Protein AF-A0A7S3MH67-F1 (afdb_monomer)

Sequence (139 aa):
CGGFSPPPPADTPEFRRWEANRRDSVSGDLHTCCRCIEPKFFLDAPDECEMNKFDDMMALLSHEAPDFRQLIAIDRHFDVFTRVWCVAELVQAHRAQIPQNVCLMSKKALDPDIGDLGIYIKLATLTVADCSASCSEDK

pLDDT: mean 84.31, std 8.62, range [53.28, 95.75]

Secondary structure (DSSP, 8-state):
---SPPPPPTTSHHHHHHHHHTB-TTT-PBPPPP--------TTSTTT-STT-HHHHHHHHHHHSTT--EEEEE-TT-GGGGBHHHHHHHHHHHHTT--EEEEES-GGGG-GGGS--HHHHHHHH--GGG-B-SSGGG-

Organism: NCBI:txid89044

Structure (mmCIF, N/CA/C/O backbone):
data_AF-A0A7S3MH67-F1
#
_entry.id   AF-A0A7S3MH67-F1
#
loop_
_atom_site.group_PDB
_atom_site.id
_atom_site.type_symbol
_atom_site.label_atom_id
_atom_site.label_alt_id
_atom_site.label_comp_id
_atom_site.label_asym_id
_atom_site.label_entity_id
_atom_site.label_seq_id
_atom_site.pdbx_PDB_ins_code
_atom_site.Cartn_x
_atom_site.Cartn_y
_atom_site.Cartn_z
_atom_site.occupancy
_atom_site.B_iso_or_equiv
_atom_site.auth_seq_id
_atom_site.auth_comp_id
_atom_site.auth_asym_id
_atom_site.auth_atom_id
_atom_site.pdbx_PDB_model_num
ATOM 1 N N . CYS A 1 1 ? -4.768 -8.051 -19.555 1.00 57.50 1 CYS A N 1
ATOM 2 C CA . CYS A 1 1 ? -4.184 -9.365 -19.198 1.00 57.50 1 CYS A CA 1
ATOM 3 C C . CYS A 1 1 ? -2.668 -9.222 -19.103 1.00 57.50 1 CYS A C 1
ATOM 5 O O . CYS A 1 1 ? -2.095 -8.467 -19.876 1.00 57.50 1 CYS A O 1
ATOM 7 N N . GLY A 1 2 ? -1.995 -9.886 -18.169 1.00 62.62 2 GLY A N 1
ATOM 8 C CA . GLY A 1 2 ? -0.556 -9.673 -18.020 1.00 62.62 2 GLY A CA 1
ATOM 9 C C . GLY A 1 2 ? -0.000 -10.482 -16.871 1.00 62.62 2 GLY A C 1
ATOM 10 O O . GLY A 1 2 ? -0.596 -10.507 -15.797 1.00 62.62 2 GLY A O 1
ATOM 11 N N . GLY A 1 3 ? 1.087 -11.196 -17.148 1.00 71.69 3 GLY A N 1
ATOM 12 C CA . GLY A 1 3 ? 1.804 -11.981 -16.157 1.00 71.69 3 GLY A CA 1
ATOM 13 C C . GLY A 1 3 ? 2.529 -11.105 -15.140 1.00 71.69 3 GLY A C 1
ATOM 14 O O . GLY A 1 3 ? 2.251 -9.918 -14.979 1.00 71.69 3 GLY A O 1
ATOM 15 N N . PHE A 1 4 ? 3.487 -11.702 -14.447 1.00 79.88 4 PHE A N 1
ATOM 16 C CA . PHE A 1 4 ? 4.349 -10.966 -13.531 1.00 79.88 4 PHE A CA 1
ATOM 17 C C . PHE A 1 4 ? 5.183 -9.925 -14.286 1.00 79.88 4 PHE A C 1
ATOM 19 O O . PHE A 1 4 ? 5.552 -10.142 -15.442 1.00 79.88 4 PHE A O 1
ATOM 26 N N . SER A 1 5 ? 5.518 -8.819 -13.615 1.00 78.44 5 SER A N 1
ATOM 27 C CA . SER A 1 5 ? 6.498 -7.851 -14.120 1.00 78.44 5 SER A CA 1
ATOM 28 C C . SER A 1 5 ? 7.798 -8.558 -14.535 1.00 78.44 5 SER A C 1
ATOM 30 O O . SER A 1 5 ? 8.089 -9.629 -13.992 1.00 78.44 5 SER A O 1
ATOM 32 N N . PRO A 1 6 ? 8.602 -7.984 -15.446 1.00 84.81 6 PRO A N 1
ATOM 33 C CA . PRO A 1 6 ? 9.878 -8.575 -15.842 1.00 84.81 6 PRO A CA 1
ATOM 34 C C . PRO A 1 6 ? 10.772 -8.917 -14.635 1.00 84.81 6 PRO A C 1
ATOM 36 O O . PRO A 1 6 ? 10.739 -8.187 -13.639 1.00 84.81 6 PRO A O 1
ATOM 39 N N . PRO A 1 7 ? 11.558 -10.012 -14.698 1.00 88.81 7 PRO A N 1
ATOM 40 C CA . PRO A 1 7 ? 12.498 -10.356 -13.637 1.00 88.81 7 PRO A CA 1
ATOM 41 C C . PRO A 1 7 ? 13.519 -9.237 -13.420 1.00 88.81 7 PRO A C 1
ATOM 43 O O . PRO A 1 7 ? 14.125 -8.778 -14.392 1.00 88.81 7 PRO A O 1
ATOM 46 N N . PRO A 1 8 ? 13.781 -8.850 -12.161 1.00 89.88 8 PRO A N 1
ATOM 47 C CA . PRO A 1 8 ? 15.002 -8.139 -11.805 1.00 89.88 8 PRO A CA 1
ATOM 48 C C . PRO A 1 8 ? 16.252 -8.975 -12.149 1.00 89.88 8 PRO A C 1
ATOM 50 O O . PRO A 1 8 ? 16.135 -10.184 -12.377 1.00 89.88 8 PRO A O 1
ATOM 53 N N . PRO A 1 9 ? 17.460 -8.380 -12.157 1.00 92.44 9 PRO A N 1
ATOM 54 C CA . PRO A 1 9 ? 18.699 -9.124 -12.375 1.00 92.44 9 PRO A CA 1
ATOM 55 C C . PRO A 1 9 ? 18.837 -10.298 -11.399 1.00 92.44 9 PRO A C 1
ATOM 57 O O . PRO A 1 9 ? 18.527 -10.158 -10.213 1.00 92.44 9 PRO A O 1
ATOM 60 N N . ALA A 1 10 ? 19.301 -11.444 -11.900 1.00 90.62 10 ALA A N 1
ATOM 61 C CA . ALA A 1 10 ? 19.504 -12.639 -11.086 1.00 90.62 10 ALA A CA 1
ATOM 62 C C . ALA A 1 10 ? 20.441 -12.357 -9.896 1.00 90.62 10 ALA A C 1
ATOM 64 O O . ALA A 1 10 ? 21.277 -11.457 -9.948 1.00 90.62 10 ALA A O 1
ATOM 65 N N . ASP A 1 11 ? 20.259 -13.116 -8.814 1.00 88.50 11 ASP A N 1
ATOM 66 C CA . ASP A 1 11 ? 21.032 -13.031 -7.563 1.00 88.50 11 ASP A CA 1
ATOM 67 C C . ASP A 1 11 ? 20.904 -11.717 -6.768 1.00 88.50 11 ASP A C 1
ATOM 69 O O . ASP A 1 11 ? 21.582 -11.517 -5.759 1.00 88.50 11 ASP A O 1
ATOM 73 N N . THR A 1 12 ? 19.972 -10.841 -7.146 1.00 89.94 12 THR A N 1
ATOM 74 C CA . THR A 1 12 ? 19.667 -9.625 -6.382 1.00 89.94 12 THR A CA 1
ATOM 75 C C . THR A 1 12 ? 18.643 -9.878 -5.258 1.00 89.94 12 THR A C 1
ATOM 77 O O . THR A 1 12 ? 17.812 -10.795 -5.342 1.00 89.94 12 THR A O 1
ATOM 80 N N . PRO A 1 13 ? 18.652 -9.086 -4.165 1.00 84.62 13 PRO A N 1
ATOM 81 C CA . PRO A 1 13 ? 17.562 -9.071 -3.181 1.00 84.62 13 PRO A CA 1
ATOM 82 C C . PRO A 1 13 ? 16.183 -8.845 -3.820 1.00 84.62 13 PRO A C 1
ATOM 84 O O . PRO A 1 13 ? 15.201 -9.476 -3.424 1.00 84.62 13 PRO A O 1
ATOM 87 N N . GLU A 1 14 ? 16.122 -8.004 -4.849 1.00 83.31 14 GLU A N 1
ATOM 88 C CA . GLU A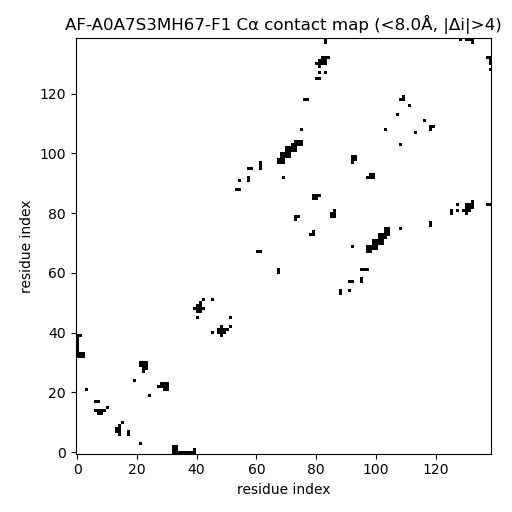 1 14 ? 14.919 -7.682 -5.611 1.00 83.31 14 GLU A CA 1
ATOM 89 C C . GLU A 1 14 ? 14.401 -8.906 -6.368 1.00 83.31 14 GLU A C 1
ATOM 91 O O . GLU A 1 14 ? 13.199 -9.169 -6.351 1.00 83.31 14 GLU A O 1
ATOM 96 N N . PHE A 1 15 ? 15.294 -9.704 -6.965 1.00 88.44 15 PHE A N 1
ATOM 97 C CA . PHE A 1 15 ? 14.926 -10.964 -7.609 1.00 88.44 15 PHE A CA 1
ATOM 98 C C . PHE A 1 15 ? 14.332 -11.960 -6.611 1.00 88.44 15 PHE A C 1
ATOM 100 O O . PHE A 1 15 ? 13.286 -12.549 -6.880 1.00 88.44 15 PHE A O 1
ATOM 107 N N . ARG A 1 16 ? 14.936 -12.104 -5.423 1.00 89.06 16 ARG A N 1
ATOM 108 C CA . ARG A 1 16 ? 14.390 -12.971 -4.362 1.00 89.06 16 ARG A CA 1
ATOM 109 C C . ARG A 1 16 ? 12.990 -12.531 -3.935 1.00 89.06 16 ARG A C 1
ATOM 111 O O . ARG A 1 16 ? 12.106 -13.372 -3.789 1.00 89.06 16 ARG A O 1
ATOM 118 N N . ARG A 1 17 ? 12.769 -11.221 -3.777 1.00 84.44 17 ARG A N 1
ATOM 119 C CA . ARG A 1 17 ? 11.444 -10.657 -3.469 1.00 84.44 17 ARG A CA 1
ATOM 120 C C . ARG A 1 17 ? 10.449 -10.912 -4.604 1.00 84.44 17 ARG A C 1
ATOM 122 O O . ARG A 1 17 ? 9.318 -11.304 -4.342 1.00 84.44 17 ARG A O 1
ATOM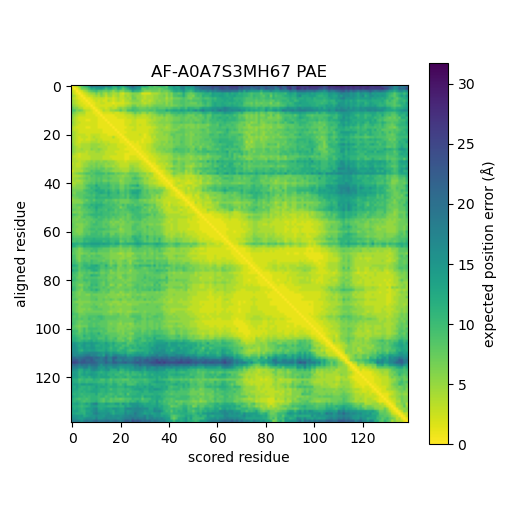 129 N N . TRP A 1 18 ? 10.859 -10.723 -5.854 1.00 87.06 18 TRP A N 1
ATOM 130 C CA . TRP A 1 18 ? 10.019 -10.953 -7.029 1.00 87.06 18 TRP A CA 1
ATOM 131 C C . TRP A 1 18 ? 9.623 -12.429 -7.209 1.00 87.06 18 TRP A C 1
ATOM 133 O O . TRP A 1 18 ? 8.466 -12.722 -7.515 1.00 87.06 18 TRP A O 1
ATOM 143 N N . GLU A 1 19 ? 10.549 -13.361 -6.970 1.00 90.06 19 GLU A N 1
ATOM 144 C CA . GLU A 1 19 ? 10.285 -14.806 -7.019 1.00 90.06 19 GLU A CA 1
ATOM 145 C C . GLU A 1 19 ? 9.425 -15.278 -5.838 1.00 90.06 19 GLU A C 1
ATOM 147 O O . GLU A 1 19 ? 8.624 -16.197 -5.989 1.00 90.06 19 GLU A O 1
ATOM 152 N N . ALA A 1 20 ? 9.527 -14.631 -4.675 1.00 88.56 20 ALA A N 1
ATOM 153 C CA . ALA A 1 20 ? 8.616 -14.889 -3.564 1.00 88.56 20 ALA A CA 1
ATOM 154 C C . ALA A 1 20 ? 7.200 -14.352 -3.849 1.00 88.56 20 ALA A C 1
ATOM 156 O O . ALA A 1 20 ? 6.223 -15.064 -3.659 1.00 88.56 20 ALA A O 1
ATOM 157 N N . ASN A 1 21 ? 7.077 -13.123 -4.363 1.00 86.69 21 ASN A N 1
ATOM 158 C CA . ASN A 1 21 ? 5.791 -12.430 -4.546 1.00 86.69 21 ASN A CA 1
ATOM 159 C C . ASN A 1 21 ? 4.893 -13.004 -5.652 1.00 86.69 21 ASN A C 1
ATOM 161 O O . ASN A 1 21 ? 3.715 -12.669 -5.730 1.00 86.69 21 ASN A O 1
ATOM 165 N N . ARG A 1 22 ? 5.439 -13.822 -6.550 1.00 90.31 22 ARG A N 1
ATOM 166 C CA . ARG A 1 22 ? 4.655 -14.519 -7.583 1.00 90.31 22 ARG A CA 1
ATOM 167 C C . ARG A 1 22 ? 4.017 -15.814 -7.079 1.00 90.31 22 ARG A C 1
ATOM 169 O O . ARG A 1 22 ? 3.279 -16.440 -7.840 1.00 90.31 22 ARG A O 1
ATOM 176 N N . ARG A 1 23 ? 4.368 -16.255 -5.869 1.00 91.81 23 ARG A N 1
ATOM 177 C CA . ARG A 1 23 ? 3.906 -17.509 -5.278 1.00 91.81 23 ARG A CA 1
ATOM 178 C C . ARG A 1 23 ? 2.996 -17.213 -4.107 1.00 91.81 23 ARG A C 1
ATOM 180 O O . ARG A 1 23 ? 3.262 -16.320 -3.307 1.00 91.81 23 ARG A O 1
ATOM 187 N N . ASP A 1 24 ? 1.958 -18.020 -3.988 1.00 89.44 24 ASP A N 1
ATOM 188 C CA . ASP A 1 24 ? 1.143 -18.048 -2.793 1.00 89.44 24 ASP A CA 1
ATOM 189 C C . ASP A 1 24 ? 2.005 -18.461 -1.593 1.00 89.44 24 ASP A C 1
ATOM 191 O O . ASP A 1 24 ? 2.744 -19.445 -1.634 1.00 89.44 24 ASP A O 1
ATOM 195 N N . SER A 1 25 ? 1.941 -17.675 -0.522 1.00 86.06 25 SER A N 1
ATOM 196 C CA . SER A 1 25 ? 2.839 -17.821 0.626 1.00 86.06 25 SER A CA 1
ATOM 197 C C . SER A 1 25 ? 2.519 -19.028 1.510 1.00 86.06 25 SER A C 1
ATOM 199 O O . SER A 1 25 ? 3.332 -19.376 2.367 1.00 86.06 25 SER A O 1
ATOM 201 N N . VAL A 1 26 ? 1.360 -19.665 1.312 1.00 89.75 26 VAL A N 1
ATOM 202 C CA . VAL A 1 26 ? 0.907 -20.826 2.087 1.00 89.75 26 VAL A CA 1
ATOM 203 C C . VAL A 1 26 ? 1.174 -22.125 1.326 1.00 89.75 26 VAL A C 1
ATOM 205 O O . VAL A 1 26 ? 1.720 -23.067 1.893 1.00 89.75 26 VAL A O 1
ATOM 208 N N . SER A 1 27 ? 0.812 -22.174 0.046 1.00 91.75 27 SER A N 1
ATOM 209 C CA . SER A 1 27 ? 0.942 -23.354 -0.821 1.00 91.75 27 SER A CA 1
ATOM 210 C C . SER A 1 27 ? 2.271 -23.416 -1.581 1.00 91.75 27 SER A C 1
ATOM 212 O O . SER A 1 27 ? 2.726 -24.502 -1.928 1.00 91.75 27 SER A O 1
ATOM 214 N N . GLY A 1 28 ? 2.914 -22.272 -1.839 1.00 91.62 28 GLY A N 1
ATOM 215 C CA . GLY A 1 28 ? 4.085 -22.169 -2.717 1.00 91.62 28 GLY A CA 1
ATOM 216 C C . GLY A 1 28 ? 3.749 -22.210 -4.214 1.00 91.62 28 GLY A C 1
ATOM 217 O O . GLY A 1 28 ? 4.653 -22.102 -5.059 1.00 91.62 28 GLY A O 1
ATOM 218 N N . ASP A 1 29 ? 2.465 -22.334 -4.551 1.00 93.31 29 ASP A N 1
ATOM 219 C CA . ASP A 1 29 ? 1.991 -22.402 -5.925 1.00 93.31 29 ASP A CA 1
ATOM 220 C C . ASP A 1 29 ? 2.110 -21.044 -6.612 1.00 93.31 29 ASP A C 1
ATOM 222 O O . ASP A 1 29 ? 1.935 -19.984 -6.012 1.00 93.31 29 ASP A O 1
ATOM 226 N N . LEU A 1 30 ? 2.416 -21.067 -7.907 1.00 92.62 30 LEU A N 1
ATOM 227 C CA . LEU A 1 30 ? 2.493 -19.850 -8.704 1.00 92.62 30 LEU A CA 1
ATOM 228 C C . LEU A 1 30 ? 1.094 -19.235 -8.851 1.00 92.62 30 LEU A C 1
ATOM 230 O O . LEU A 1 30 ? 0.154 -19.928 -9.244 1.00 92.62 30 LEU A O 1
ATOM 234 N N . HIS A 1 31 ? 0.960 -17.929 -8.605 1.00 90.00 31 HIS A N 1
ATOM 235 C CA . HIS A 1 31 ? -0.314 -17.239 -8.777 1.00 90.00 31 HIS A CA 1
ATOM 236 C C . HIS A 1 31 ? -0.834 -17.385 -10.211 1.00 90.00 31 HIS A C 1
ATOM 238 O O . HIS A 1 31 ? -0.124 -17.149 -11.196 1.00 90.00 31 HIS A O 1
ATOM 244 N N . THR A 1 32 ? -2.109 -17.748 -10.335 1.00 88.81 32 THR A N 1
ATOM 245 C CA . THR A 1 32 ? -2.769 -17.872 -11.631 1.00 88.81 32 THR A CA 1
ATOM 246 C C . THR A 1 32 ? -2.919 -16.500 -12.272 1.00 88.81 32 THR A C 1
ATOM 248 O O . THR A 1 32 ? -3.594 -15.622 -11.738 1.00 88.81 32 THR A O 1
ATOM 251 N N . CYS A 1 33 ? -2.321 -16.317 -13.446 1.00 84.94 33 CYS A N 1
ATOM 252 C CA . CYS A 1 33 ? -2.487 -15.088 -14.211 1.00 84.94 33 CYS A CA 1
ATOM 253 C C . CYS A 1 33 ? -3.895 -15.014 -14.818 1.00 84.94 33 CYS A C 1
ATOM 255 O O . CYS A 1 33 ? -4.424 -16.013 -15.316 1.00 84.94 33 CYS A O 1
ATOM 257 N N . CYS A 1 34 ? -4.484 -13.816 -14.807 1.00 83.69 34 CYS A N 1
ATOM 258 C CA . CYS A 1 34 ? -5.803 -13.582 -15.382 1.00 83.69 34 CYS A CA 1
ATOM 259 C C . CYS A 1 34 ? -5.808 -13.840 -16.900 1.00 83.69 34 CYS A C 1
ATOM 261 O O . CYS A 1 34 ? -4.947 -13.340 -17.631 1.00 83.69 34 CYS A O 1
ATOM 263 N N . ARG A 1 35 ? -6.807 -14.599 -17.365 1.00 85.62 35 ARG A N 1
ATOM 264 C CA . ARG A 1 35 ? -6.991 -15.007 -18.769 1.00 85.62 35 ARG A CA 1
ATOM 265 C C . ARG A 1 35 ? -8.147 -14.287 -19.464 1.00 85.62 35 ARG A C 1
ATOM 267 O O . ARG A 1 35 ? -8.581 -14.748 -20.509 1.00 85.62 35 ARG A O 1
ATOM 274 N N . CYS A 1 36 ? -8.660 -13.189 -18.905 1.00 86.56 36 CYS A N 1
ATOM 275 C CA . CYS A 1 36 ? -9.797 -12.467 -19.489 1.00 86.56 36 CYS A CA 1
ATOM 276 C C . CYS A 1 36 ? -9.495 -11.835 -20.858 1.00 86.56 36 CYS A C 1
ATOM 278 O O . CYS A 1 36 ? -10.425 -11.417 -21.529 1.00 86.56 36 CYS A O 1
ATOM 280 N N . ILE A 1 37 ? -8.217 -11.755 -21.265 1.00 83.62 37 ILE A N 1
ATOM 281 C CA . ILE A 1 37 ? -7.725 -11.127 -22.513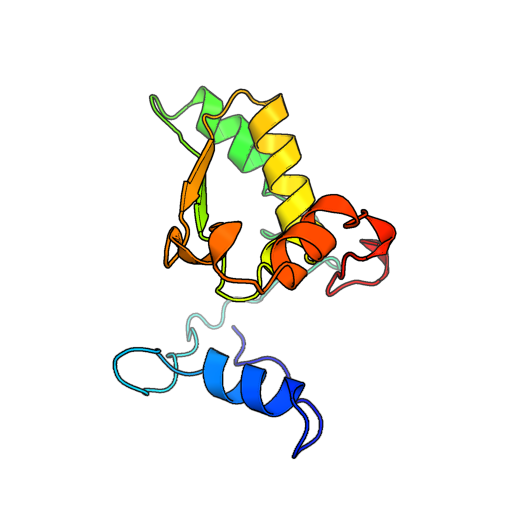 1.00 83.62 37 ILE A CA 1
ATOM 282 C C . ILE A 1 37 ? -8.011 -9.613 -22.594 1.00 83.62 37 ILE A C 1
ATOM 284 O O . ILE A 1 37 ? -7.413 -8.930 -23.417 1.00 83.62 37 ILE A O 1
ATOM 288 N N . GLU A 1 38 ? -8.800 -9.066 -21.669 1.00 84.88 38 GLU A N 1
ATOM 289 C CA . GLU A 1 38 ? -9.116 -7.643 -21.598 1.00 84.88 38 GLU A CA 1
ATOM 290 C C . GLU A 1 38 ? -7.838 -6.787 -21.566 1.00 84.88 38 GLU A C 1
ATOM 292 O O . GLU A 1 38 ? -6.921 -7.101 -20.781 1.00 84.88 38 GLU A O 1
ATOM 297 N N . PRO A 1 39 ? -7.724 -5.744 -22.412 1.00 82.88 39 PRO A N 1
ATOM 298 C CA . PRO A 1 39 ? -6.603 -4.816 -22.379 1.00 82.88 39 PRO A CA 1
ATOM 299 C C . PRO A 1 39 ? -6.440 -4.206 -20.986 1.00 82.88 39 PRO A C 1
ATOM 301 O O . PRO A 1 39 ? -7.402 -3.940 -20.274 1.00 82.88 39 PRO A O 1
ATOM 304 N N . LYS A 1 40 ? -5.183 -4.011 -20.578 1.00 80.56 40 LYS A N 1
ATOM 305 C CA . LYS A 1 40 ? -4.871 -3.270 -19.357 1.00 80.56 40 LYS A CA 1
ATOM 306 C C . LYS A 1 40 ? -4.529 -1.844 -19.764 1.00 80.56 40 LYS A C 1
ATOM 308 O O . LYS A 1 40 ? -3.479 -1.640 -20.366 1.00 80.56 40 LYS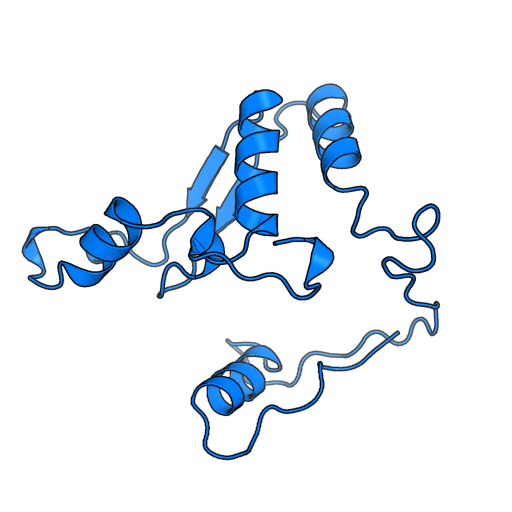 A O 1
ATOM 313 N N . PHE A 1 41 ? -5.414 -0.908 -19.450 1.00 83.94 41 PHE A N 1
ATOM 314 C CA . PHE A 1 41 ? -5.180 0.518 -19.650 1.00 83.94 41 PHE A CA 1
ATOM 315 C C . PHE A 1 41 ? -4.304 1.056 -18.518 1.00 83.94 41 PHE A C 1
ATOM 317 O O . PHE A 1 41 ? -4.521 0.727 -17.348 1.00 83.94 41 PHE A O 1
ATOM 324 N N . PHE A 1 42 ? -3.278 1.823 -18.879 1.00 80.25 42 PHE A N 1
ATOM 325 C CA . PHE A 1 42 ? -2.372 2.479 -17.943 1.00 80.25 42 PHE A CA 1
ATOM 326 C C . PHE A 1 42 ? -2.524 4.002 -18.083 1.00 80.25 42 PHE A C 1
ATOM 328 O O . PHE A 1 42 ? -3.543 4.493 -18.559 1.00 80.25 42 PHE A O 1
ATOM 335 N N . LEU A 1 43 ? -1.527 4.767 -17.634 1.00 73.38 43 LEU A N 1
ATOM 336 C CA . LEU A 1 43 ? -1.538 6.235 -17.660 1.00 73.38 43 LEU A CA 1
ATOM 337 C C . LEU A 1 43 ? -1.669 6.840 -19.073 1.00 73.38 43 LEU A C 1
ATOM 339 O O . LEU A 1 43 ? -2.015 8.008 -19.200 1.00 73.38 43 LEU A O 1
ATOM 343 N N . ASP A 1 44 ? -1.418 6.060 -20.124 1.00 81.44 44 ASP A N 1
ATOM 344 C CA . ASP A 1 44 ? -1.570 6.454 -21.527 1.00 81.44 44 ASP A CA 1
ATOM 345 C C . ASP A 1 44 ? -3.033 6.582 -21.984 1.00 81.44 44 ASP A C 1
ATOM 347 O O . ASP A 1 44 ? -3.305 7.222 -23.000 1.00 81.44 44 ASP A O 1
ATOM 351 N N . ALA A 1 45 ? -3.967 6.017 -21.218 1.00 84.81 45 ALA A N 1
ATOM 352 C CA . ALA A 1 45 ? -5.407 6.081 -21.439 1.00 84.81 45 ALA A CA 1
ATOM 353 C C . ALA A 1 45 ? -6.105 6.418 -20.104 1.00 84.81 45 ALA A C 1
ATOM 355 O O . ALA A 1 45 ? -6.647 5.530 -19.442 1.00 84.81 45 ALA A O 1
ATOM 356 N N . PRO A 1 46 ? -6.010 7.676 -19.626 1.00 81.50 46 PRO A N 1
ATOM 357 C CA . PRO A 1 46 ? -6.387 8.045 -18.260 1.00 81.50 46 PRO A CA 1
ATOM 358 C C . PRO A 1 46 ? -7.882 7.865 -17.969 1.00 81.50 46 PRO A C 1
ATOM 360 O O . PRO A 1 46 ? -8.241 7.521 -16.841 1.00 81.50 46 PRO A O 1
ATOM 363 N N . ASP A 1 47 ? -8.743 8.049 -18.969 1.00 85.44 47 ASP A N 1
ATOM 364 C CA . ASP A 1 47 ? -10.192 7.901 -18.818 1.00 85.44 47 ASP A CA 1
ATOM 365 C C . ASP A 1 47 ? -10.585 6.423 -18.664 1.00 85.44 47 ASP A C 1
ATOM 367 O O . ASP A 1 47 ? -11.495 6.089 -17.903 1.00 85.44 47 ASP A O 1
ATOM 371 N N . GLU A 1 48 ? -9.845 5.512 -19.293 1.00 86.12 48 GLU A N 1
ATOM 372 C CA . GLU A 1 48 ? -10.042 4.062 -19.236 1.00 86.12 48 GLU A CA 1
ATOM 373 C C . GLU A 1 48 ? -9.233 3.384 -18.118 1.00 86.12 48 GLU A C 1
ATOM 375 O O . GLU A 1 48 ? -9.565 2.282 -17.684 1.00 86.12 48 GLU A O 1
ATOM 380 N N . CYS A 1 49 ? -8.189 4.037 -17.607 1.00 83.00 49 CYS A N 1
ATOM 381 C CA . CYS A 1 49 ? -7.326 3.507 -16.557 1.00 83.00 49 CYS A CA 1
ATOM 382 C C . CYS A 1 49 ? -8.089 3.371 -15.239 1.00 83.00 49 CYS A C 1
ATOM 384 O O . CYS A 1 49 ? -8.524 4.354 -14.659 1.00 83.00 49 CYS A O 1
ATOM 386 N N . GLU A 1 50 ? -8.251 2.166 -14.707 1.00 80.31 50 GLU A N 1
ATOM 387 C CA . GLU A 1 50 ? -8.902 1.991 -13.398 1.00 80.31 50 GLU A CA 1
ATOM 388 C C . GLU A 1 50 ? -7.991 2.411 -12.234 1.00 80.31 50 GLU A C 1
ATOM 390 O O . GLU A 1 50 ? -8.469 2.768 -11.160 1.00 80.31 50 GLU A O 1
ATOM 395 N N . MET A 1 51 ? -6.669 2.395 -12.439 1.00 78.56 51 MET A N 1
ATOM 396 C CA . MET A 1 51 ? -5.694 2.613 -11.367 1.00 78.56 51 MET A CA 1
ATOM 397 C C . MET A 1 51 ? -5.650 4.060 -10.854 1.00 78.56 51 MET A C 1
ATOM 399 O O . MET A 1 51 ? -5.250 4.262 -9.713 1.00 78.56 51 MET A O 1
ATOM 403 N N . ASN A 1 52 ? -6.062 5.052 -11.651 1.00 78.25 52 ASN A N 1
ATOM 404 C CA . ASN A 1 52 ? -6.107 6.459 -11.226 1.00 78.25 52 ASN A CA 1
ATOM 405 C C . ASN A 1 52 ? -7.439 6.856 -10.558 1.00 78.25 52 ASN A C 1
ATOM 407 O O . ASN A 1 52 ? -7.548 7.965 -10.048 1.00 78.25 52 ASN A O 1
ATOM 411 N N . LYS A 1 53 ? -8.440 5.964 -10.526 1.00 85.38 53 LYS A N 1
ATOM 412 C CA . LYS A 1 53 ? -9.792 6.248 -10.001 1.00 85.38 53 LYS A CA 1
ATOM 413 C C . LYS A 1 53 ? -9.945 5.946 -8.512 1.00 85.38 53 LYS A C 1
ATOM 415 O O . LYS A 1 53 ? -11.058 5.911 -7.990 1.00 85.38 53 LYS A O 1
ATOM 420 N N . PHE A 1 54 ? -8.842 5.667 -7.822 1.00 84.62 54 PHE A N 1
ATOM 421 C CA . PHE A 1 54 ? -8.893 5.209 -6.439 1.00 84.62 54 PHE A CA 1
ATOM 422 C C . PHE A 1 54 ? -9.470 6.281 -5.506 1.00 84.62 54 PHE A C 1
ATOM 424 O O . PHE A 1 54 ? -10.337 5.971 -4.692 1.00 84.62 54 PHE A O 1
ATOM 431 N N . ASP A 1 55 ? -9.074 7.543 -5.680 1.00 84.44 55 ASP A N 1
ATOM 432 C CA . ASP A 1 55 ? -9.562 8.659 -4.861 1.00 84.44 55 ASP A CA 1
ATOM 433 C C . ASP A 1 55 ? -11.076 8.865 -4.999 1.00 84.44 55 ASP A C 1
ATOM 435 O O . ASP A 1 55 ? -11.771 9.029 -3.989 1.00 84.44 55 ASP A O 1
ATOM 439 N N . ASP A 1 56 ? -11.584 8.792 -6.232 1.00 88.50 56 ASP A N 1
ATOM 440 C CA . ASP A 1 56 ? -13.011 8.898 -6.540 1.00 88.50 56 ASP A CA 1
ATOM 441 C C . ASP A 1 56 ? -13.790 7.725 -5.941 1.00 88.50 56 ASP A C 1
ATOM 443 O O . ASP A 1 56 ? -14.831 7.918 -5.312 1.00 88.50 56 ASP A O 1
ATOM 447 N N . MET A 1 57 ? -13.261 6.504 -6.062 1.00 90.31 57 MET A N 1
ATOM 448 C CA . MET A 1 57 ? -13.881 5.312 -5.483 1.00 90.31 57 MET A CA 1
ATOM 449 C C . MET A 1 57 ? -13.919 5.363 -3.958 1.00 90.31 57 MET A C 1
ATOM 451 O O . MET A 1 57 ? -14.921 4.978 -3.360 1.00 90.31 57 MET A O 1
ATOM 455 N N . MET A 1 58 ? -12.865 5.855 -3.305 1.00 90.62 58 MET A N 1
ATOM 456 C CA . MET A 1 58 ? -12.866 6.027 -1.853 1.00 90.62 58 MET A CA 1
ATOM 457 C C . MET A 1 58 ? -13.907 7.055 -1.404 1.00 90.62 58 MET A C 1
ATOM 459 O O . MET A 1 58 ? -14.605 6.817 -0.417 1.00 90.62 58 MET A O 1
ATOM 463 N N . ALA A 1 59 ? -14.028 8.174 -2.123 1.00 88.38 59 ALA A N 1
ATOM 464 C CA . ALA A 1 59 ? -15.026 9.201 -1.836 1.00 88.38 59 ALA A CA 1
ATOM 465 C C . ALA A 1 59 ? -16.460 8.698 -2.067 1.00 88.38 59 ALA A C 1
ATOM 467 O O . ALA A 1 59 ? -17.353 8.987 -1.273 1.00 88.38 59 ALA A O 1
ATOM 468 N N . LEU A 1 60 ? -16.681 7.913 -3.123 1.00 91.81 60 LEU A N 1
ATOM 469 C CA . LEU A 1 60 ? -17.972 7.289 -3.394 1.00 91.81 60 LEU A CA 1
ATOM 470 C C . LEU A 1 60 ? -18.337 6.281 -2.297 1.00 91.81 60 LEU A C 1
ATOM 472 O O . LEU A 1 60 ? -19.419 6.354 -1.722 1.00 91.81 60 LEU A O 1
ATOM 476 N N . LEU A 1 61 ? -17.421 5.370 -1.959 1.00 92.94 61 LEU A N 1
ATOM 477 C CA . LEU A 1 61 ? -17.669 4.317 -0.973 1.00 92.94 61 LEU A CA 1
ATOM 478 C C . LEU A 1 61 ? -17.875 4.869 0.439 1.00 92.94 61 LEU A C 1
ATOM 480 O O . LEU A 1 61 ? -18.698 4.328 1.173 1.00 92.94 61 LEU A O 1
ATOM 484 N N . SER A 1 62 ? -17.188 5.950 0.822 1.00 91.25 62 SER A N 1
ATOM 485 C CA . SER A 1 62 ? -17.435 6.597 2.119 1.00 91.25 62 SER A CA 1
ATOM 486 C C . SER A 1 62 ? -18.839 7.191 2.227 1.00 91.25 62 SER A C 1
ATOM 488 O O . SER A 1 62 ? -19.367 7.307 3.333 1.00 91.25 62 SER A O 1
ATOM 490 N N . HIS A 1 63 ? -19.446 7.551 1.093 1.00 89.75 63 HIS A N 1
ATOM 491 C CA . HIS A 1 63 ? -20.801 8.076 1.032 1.00 89.75 63 HIS A CA 1
ATOM 492 C C . HIS A 1 63 ? -21.859 6.970 0.926 1.00 89.75 63 HIS A C 1
ATOM 494 O O . HIS A 1 63 ? -22.872 7.015 1.622 1.00 89.75 63 HIS A O 1
ATOM 500 N N . GLU A 1 64 ? -21.638 5.984 0.055 1.00 95.00 64 GLU A N 1
ATOM 501 C CA . GLU A 1 64 ? -22.654 4.992 -0.309 1.00 95.00 64 GLU A CA 1
ATOM 502 C C . GLU A 1 64 ? -22.679 3.756 0.591 1.00 95.00 64 GLU A C 1
ATOM 504 O O . GLU A 1 64 ? -23.731 3.131 0.733 1.00 95.00 64 GLU A O 1
ATOM 509 N N . ALA A 1 65 ? -21.547 3.382 1.192 1.00 94.06 65 ALA A N 1
ATOM 510 C CA . ALA A 1 65 ? -21.439 2.185 2.014 1.00 94.06 65 ALA A CA 1
ATOM 511 C C . ALA A 1 65 ? -21.357 2.559 3.505 1.00 94.06 65 ALA A C 1
ATOM 513 O O . ALA A 1 65 ? -20.305 3.000 3.982 1.00 94.06 65 ALA A O 1
ATOM 514 N N . PRO A 1 66 ? -22.440 2.347 4.282 1.00 88.44 66 PRO A N 1
ATOM 515 C CA . PRO A 1 66 ? -22.384 2.465 5.731 1.00 88.44 66 PRO A CA 1
ATOM 516 C C . PRO A 1 66 ? -21.282 1.560 6.288 1.00 88.44 66 PRO A C 1
ATOM 518 O O . PRO A 1 66 ? -21.112 0.430 5.832 1.00 88.44 66 PRO A O 1
ATOM 521 N N . ASP A 1 67 ? -20.533 2.057 7.271 1.00 91.19 67 ASP A N 1
ATOM 522 C CA . ASP A 1 67 ? -19.416 1.340 7.899 1.00 91.19 67 ASP A CA 1
ATOM 523 C C . ASP A 1 67 ? -18.244 0.987 6.967 1.00 91.19 67 ASP A C 1
ATOM 525 O O . ASP A 1 67 ? -17.441 0.107 7.296 1.00 91.19 67 ASP A O 1
ATOM 529 N N . PHE A 1 68 ? -18.080 1.692 5.842 1.00 94.19 68 PHE A N 1
ATOM 530 C CA . PHE A 1 68 ? -1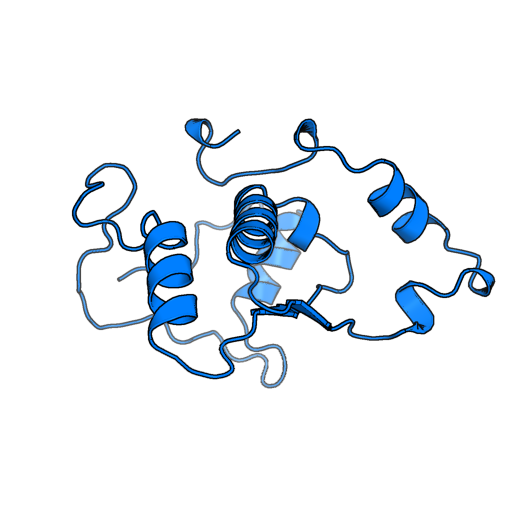6.861 1.582 5.045 1.00 94.19 68 PHE A CA 1
ATOM 531 C C . PHE A 1 68 ? -15.625 1.964 5.875 1.00 94.19 68 PHE A C 1
ATOM 533 O O . PHE A 1 68 ? -15.602 2.985 6.564 1.00 94.19 68 PHE A O 1
ATOM 540 N N . ARG A 1 69 ? -14.590 1.117 5.837 1.00 95.00 69 ARG A N 1
ATOM 541 C CA . ARG A 1 69 ? -13.356 1.259 6.626 1.00 95.00 69 ARG A CA 1
ATOM 542 C C . ARG A 1 69 ? -12.151 0.865 5.792 1.00 95.00 69 ARG A C 1
ATOM 544 O O . ARG A 1 69 ? -12.228 -0.051 4.977 1.00 95.00 69 ARG A O 1
ATOM 551 N N . GLN A 1 70 ? -11.018 1.503 6.060 1.00 95.31 70 GLN A N 1
ATOM 552 C CA . GLN A 1 70 ? -9.748 1.159 5.433 1.00 95.31 70 GLN A CA 1
ATOM 553 C C . GLN A 1 70 ? -8.927 0.266 6.368 1.00 95.31 70 GLN A C 1
ATOM 555 O O . GLN A 1 70 ? -8.588 0.651 7.489 1.00 95.31 70 GLN A O 1
ATOM 560 N N . LEU A 1 71 ? -8.578 -0.929 5.893 1.00 94.19 71 LEU A N 1
ATOM 561 C CA . LEU A 1 71 ? -7.661 -1.836 6.577 1.00 94.19 71 LEU A CA 1
ATOM 562 C C . LEU A 1 71 ? -6.263 -1.711 5.972 1.00 94.19 71 LEU A C 1
ATOM 564 O O . LEU A 1 71 ? -6.065 -1.975 4.789 1.00 94.19 71 LEU A O 1
ATOM 568 N N . ILE A 1 72 ? -5.287 -1.351 6.797 1.00 93.19 72 ILE A N 1
ATOM 569 C CA . ILE A 1 72 ? -3.908 -1.110 6.384 1.00 93.19 72 ILE A CA 1
ATOM 570 C C . ILE A 1 72 ? -3.064 -2.283 6.875 1.00 93.19 72 ILE A C 1
ATOM 572 O O . ILE A 1 72 ? -2.601 -2.308 8.017 1.00 93.19 72 ILE A O 1
ATOM 576 N N . ALA A 1 73 ? -2.897 -3.290 6.024 1.00 92.00 73 ALA A N 1
ATOM 577 C CA . ALA A 1 73 ? -2.058 -4.443 6.322 1.00 92.00 73 ALA A CA 1
ATOM 578 C C . ALA A 1 73 ? -0.588 -4.110 6.036 1.00 92.00 73 ALA A C 1
ATOM 580 O O . ALA A 1 73 ? -0.195 -3.935 4.884 1.00 92.00 73 ALA A O 1
ATOM 581 N N . ILE A 1 74 ? 0.220 -4.021 7.091 1.00 89.38 74 ILE A N 1
ATOM 582 C CA . ILE A 1 74 ? 1.634 -3.656 6.993 1.00 89.38 74 ILE A CA 1
ATOM 583 C C . ILE A 1 74 ? 2.484 -4.913 6.832 1.00 89.38 74 ILE A C 1
ATOM 585 O O . ILE A 1 74 ? 2.349 -5.883 7.584 1.00 89.38 74 ILE A O 1
ATOM 589 N N . ASP A 1 75 ? 3.384 -4.891 5.852 1.00 86.19 75 ASP A N 1
ATOM 590 C CA . ASP A 1 75 ? 4.362 -5.951 5.658 1.00 86.19 75 ASP A CA 1
ATOM 591 C C . ASP A 1 75 ? 5.428 -5.948 6.768 1.00 86.19 75 ASP A C 1
ATOM 593 O O . ASP A 1 75 ? 5.627 -4.970 7.486 1.00 86.19 75 ASP A O 1
ATOM 597 N N . ARG A 1 76 ? 6.166 -7.054 6.894 1.00 81.62 76 ARG A N 1
ATOM 598 C CA . ARG A 1 76 ? 7.190 -7.231 7.940 1.00 81.62 76 ARG A CA 1
ATOM 599 C C . ARG A 1 76 ? 8.288 -6.164 7.931 1.00 81.62 76 ARG A C 1
ATOM 601 O O . ARG A 1 76 ? 8.923 -5.961 8.959 1.00 81.62 76 ARG A O 1
ATOM 608 N N . HIS A 1 77 ? 8.522 -5.521 6.791 1.00 81.69 77 HIS A N 1
ATOM 609 C CA . HIS A 1 77 ? 9.567 -4.524 6.603 1.00 81.69 77 HIS A CA 1
ATOM 610 C C . HIS A 1 77 ? 9.021 -3.095 6.572 1.00 81.69 77 HIS A C 1
ATOM 612 O O . HIS A 1 77 ? 9.815 -2.164 6.440 1.00 81.69 77 HIS A O 1
ATOM 618 N N . PHE A 1 78 ? 7.710 -2.894 6.755 1.00 85.06 78 PHE A N 1
ATOM 619 C CA . PHE A 1 78 ? 7.066 -1.577 6.721 1.00 85.06 78 PHE A CA 1
ATOM 620 C C . PHE A 1 78 ? 7.291 -0.841 5.386 1.00 85.06 78 PHE A C 1
ATOM 622 O O . PHE A 1 78 ? 7.344 0.387 5.334 1.00 85.06 78 PHE A O 1
ATOM 629 N N . ASP A 1 79 ? 7.444 -1.589 4.294 1.00 86.12 79 ASP A N 1
ATOM 630 C CA . ASP A 1 79 ? 7.626 -1.059 2.942 1.00 86.12 79 ASP A CA 1
ATOM 631 C C . ASP A 1 79 ? 6.341 -0.462 2.359 1.00 86.12 79 ASP A C 1
ATOM 633 O O . ASP A 1 79 ? 6.407 0.313 1.411 1.00 86.12 79 ASP A O 1
ATOM 637 N N . VAL A 1 80 ? 5.164 -0.760 2.919 1.00 86.94 80 VAL A N 1
ATOM 638 C CA . VAL A 1 80 ? 3.913 -0.067 2.551 1.00 86.94 80 VAL A CA 1
ATOM 639 C C . VAL A 1 80 ? 4.084 1.455 2.596 1.00 86.94 80 VAL A C 1
ATOM 641 O O . VAL A 1 80 ? 3.606 2.149 1.704 1.00 86.94 80 VAL A O 1
ATOM 644 N N . PHE A 1 81 ? 4.821 1.977 3.578 1.00 88.00 81 PHE A N 1
ATOM 645 C CA . PHE A 1 81 ? 5.016 3.417 3.726 1.00 88.00 81 PHE A CA 1
ATOM 646 C C . PHE A 1 81 ? 6.061 4.006 2.768 1.00 88.00 81 PHE A C 1
ATOM 648 O O . PHE A 1 81 ? 6.101 5.215 2.593 1.00 88.00 81 PHE A O 1
ATOM 655 N N . THR A 1 82 ? 6.873 3.181 2.099 1.00 87.06 82 THR A N 1
ATOM 656 C CA . THR A 1 82 ? 7.807 3.646 1.057 1.00 87.06 82 THR A CA 1
ATOM 657 C C . THR A 1 82 ? 7.178 3.623 -0.338 1.00 87.06 82 THR A C 1
ATOM 659 O O . THR A 1 82 ? 7.863 3.855 -1.335 1.00 87.06 82 THR A O 1
ATOM 662 N N . ARG A 1 83 ? 5.875 3.338 -0.452 1.00 86.56 83 ARG A N 1
ATOM 663 C CA . ARG A 1 83 ? 5.120 3.379 -1.710 1.00 86.56 83 ARG A CA 1
ATOM 664 C C . ARG A 1 83 ? 4.248 4.627 -1.718 1.00 86.56 83 ARG A C 1
ATOM 666 O O . ARG A 1 83 ? 3.287 4.699 -0.956 1.00 86.56 83 ARG A O 1
ATOM 673 N N . VAL A 1 84 ? 4.563 5.586 -2.590 1.00 85.62 84 VAL A N 1
ATOM 674 C CA . VAL A 1 84 ? 3.917 6.915 -2.571 1.00 85.62 84 VAL A CA 1
ATOM 675 C C . VAL A 1 84 ? 2.399 6.819 -2.730 1.00 85.62 84 VAL A C 1
ATOM 677 O O . VAL A 1 84 ? 1.665 7.467 -1.993 1.00 85.62 84 VAL A O 1
ATOM 680 N N . TRP A 1 85 ? 1.934 5.921 -3.601 1.00 84.62 85 TRP A N 1
ATOM 681 C CA . TRP A 1 85 ? 0.514 5.658 -3.818 1.00 84.62 85 TRP A CA 1
ATOM 682 C C . TRP A 1 85 ? -0.182 5.158 -2.551 1.00 84.62 85 TRP A C 1
ATOM 684 O O . TRP A 1 85 ? -1.213 5.698 -2.174 1.00 84.62 85 TRP A O 1
ATOM 694 N N . CYS A 1 86 ? 0.431 4.228 -1.812 1.00 88.12 86 CYS A N 1
ATOM 695 C CA . CYS A 1 86 ? -0.127 3.778 -0.538 1.00 88.12 86 CYS A CA 1
ATOM 696 C C . CYS A 1 86 ? -0.222 4.935 0.469 1.00 88.12 86 CYS A C 1
ATOM 698 O O . CYS A 1 86 ? -1.213 5.045 1.178 1.00 88.12 86 CYS A O 1
ATOM 700 N N . VAL A 1 87 ? 0.770 5.830 0.525 1.00 88.81 87 VAL A N 1
ATOM 701 C CA . VAL A 1 87 ? 0.721 7.008 1.410 1.00 88.81 87 VAL A CA 1
ATOM 702 C C . VAL A 1 87 ? -0.376 7.989 0.981 1.00 88.81 87 VAL A C 1
ATOM 704 O O . VAL A 1 87 ? -1.111 8.483 1.836 1.00 88.81 87 VAL A O 1
ATOM 707 N N . ALA A 1 88 ? -0.528 8.243 -0.321 1.00 87.19 88 ALA A N 1
ATOM 708 C CA . ALA A 1 88 ? -1.592 9.090 -0.857 1.00 87.19 88 ALA A CA 1
ATOM 709 C C . ALA A 1 88 ? -2.985 8.549 -0.485 1.00 87.19 88 ALA A C 1
ATOM 711 O O . ALA A 1 88 ? -3.808 9.296 0.042 1.00 87.19 88 ALA A O 1
ATOM 712 N N . GLU A 1 89 ? -3.206 7.240 -0.627 1.00 89.06 89 GLU A N 1
ATOM 713 C CA . GLU A 1 89 ? -4.453 6.560 -0.245 1.00 89.06 89 GLU A CA 1
ATOM 714 C C . GLU A 1 89 ? -4.754 6.680 1.258 1.00 89.06 89 GLU A C 1
ATOM 716 O O . GLU A 1 89 ? -5.907 6.850 1.665 1.00 89.06 89 GLU A O 1
ATOM 721 N N . LEU A 1 90 ? -3.727 6.609 2.114 1.00 91.62 90 LEU A N 1
ATOM 722 C CA . LEU A 1 90 ? -3.884 6.819 3.556 1.00 91.62 90 LEU A CA 1
ATOM 723 C C . LEU A 1 90 ? -4.327 8.249 3.874 1.00 91.62 90 LEU A C 1
ATOM 725 O O . LEU A 1 90 ? -5.198 8.456 4.723 1.00 91.62 90 L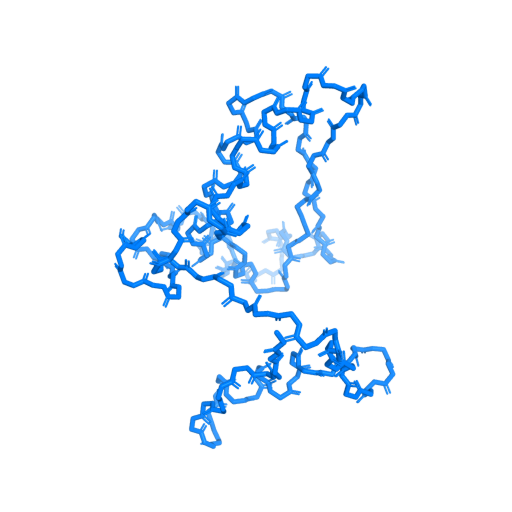EU A O 1
ATOM 729 N N . VAL A 1 91 ? -3.736 9.236 3.198 1.00 90.25 91 VAL A N 1
ATOM 730 C CA . VAL A 1 91 ? -4.096 10.650 3.357 1.00 90.25 91 VAL A CA 1
ATOM 731 C C . VAL A 1 91 ? -5.510 10.907 2.842 1.00 90.25 91 VAL A C 1
ATOM 733 O O . VAL A 1 91 ? -6.275 11.619 3.497 1.00 90.25 91 VAL A O 1
ATOM 736 N N . GLN A 1 92 ? -5.884 10.315 1.708 1.00 90.50 92 GLN A N 1
ATOM 737 C CA . GLN A 1 92 ? -7.216 10.470 1.136 1.00 90.50 92 GLN A CA 1
ATOM 738 C C . GLN A 1 92 ? -8.294 9.884 2.051 1.00 90.50 92 GLN A C 1
ATOM 740 O O . GLN A 1 92 ? -9.285 10.556 2.342 1.00 90.50 92 GLN A O 1
ATOM 745 N N . ALA A 1 93 ? -8.073 8.685 2.596 1.00 92.50 93 ALA A N 1
ATOM 746 C CA . ALA A 1 93 ? -8.979 8.082 3.570 1.00 92.50 93 ALA A CA 1
ATOM 747 C C . ALA A 1 93 ? -9.181 8.966 4.806 1.00 92.50 93 ALA A C 1
ATOM 749 O O . ALA A 1 93 ? -10.309 9.170 5.257 1.00 92.50 93 ALA A O 1
ATOM 750 N N . HIS A 1 94 ? -8.085 9.536 5.316 1.00 92.25 94 HIS A N 1
ATOM 751 C CA . HIS A 1 94 ? -8.117 10.451 6.447 1.00 92.25 94 HIS A CA 1
ATOM 752 C C . HIS A 1 94 ? -8.943 11.711 6.139 1.00 92.25 94 HIS A C 1
ATOM 754 O O . HIS A 1 94 ? -9.796 12.109 6.934 1.00 92.25 94 HIS A O 1
ATOM 760 N N . ARG A 1 95 ? -8.754 12.318 4.959 1.00 90.88 95 ARG A N 1
ATOM 761 C CA . ARG A 1 95 ? -9.537 13.484 4.509 1.00 90.88 95 ARG A CA 1
ATOM 762 C C . ARG A 1 95 ? -11.022 13.163 4.355 1.00 90.88 95 ARG A C 1
ATOM 764 O O . ARG A 1 95 ? -11.854 13.965 4.765 1.00 90.88 95 ARG A O 1
ATOM 771 N N . ALA A 1 96 ? -11.343 11.982 3.834 1.00 89.50 96 ALA A N 1
ATOM 772 C CA . ALA A 1 96 ? -12.709 11.492 3.670 1.00 89.50 96 ALA A CA 1
ATOM 773 C C . ALA A 1 96 ? -13.352 10.982 4.977 1.00 89.50 96 ALA A C 1
ATOM 775 O O . ALA A 1 96 ? -14.481 10.500 4.944 1.00 89.50 96 ALA A O 1
ATOM 776 N N . GLN A 1 97 ? -12.655 11.076 6.120 1.00 91.44 97 GLN A N 1
ATOM 777 C CA . GLN A 1 97 ? -13.114 10.586 7.428 1.00 91.44 97 GLN A CA 1
ATOM 778 C C . GLN A 1 97 ? -13.465 9.088 7.436 1.00 91.44 97 GLN A C 1
ATOM 780 O O . GLN A 1 97 ? -14.268 8.627 8.247 1.00 91.44 97 GLN A O 1
ATOM 785 N N . ILE A 1 98 ? -12.827 8.309 6.560 1.00 94.81 98 ILE A N 1
ATOM 786 C CA . ILE A 1 98 ? -12.948 6.852 6.551 1.00 94.81 98 ILE A CA 1
ATOM 787 C C . ILE A 1 98 ? -12.139 6.315 7.740 1.00 94.81 98 ILE A C 1
ATOM 789 O O . ILE A 1 98 ? -10.942 6.599 7.829 1.00 94.81 98 ILE A O 1
ATOM 793 N N . PRO A 1 99 ? -12.728 5.527 8.658 1.00 95.56 99 PRO A N 1
ATOM 794 C CA . PRO A 1 99 ? -11.974 4.956 9.765 1.00 95.56 99 PRO A CA 1
ATOM 795 C C . PRO A 1 99 ? -10.865 4.023 9.264 1.00 95.56 99 PRO A C 1
ATOM 797 O O . PRO A 1 99 ? -11.114 3.129 8.452 1.00 95.56 99 PRO A O 1
ATOM 800 N N . GLN A 1 100 ? -9.651 4.223 9.778 1.00 95.75 100 GLN A N 1
ATOM 801 C CA . GLN A 1 100 ? -8.456 3.472 9.392 1.00 95.75 100 GLN A CA 1
ATOM 802 C C . GLN A 1 100 ? -8.015 2.524 10.512 1.00 95.75 100 GLN A C 1
ATOM 804 O O . GLN A 1 100 ? -7.891 2.921 11.672 1.00 95.75 100 GLN A O 1
ATOM 809 N N . ASN A 1 101 ? -7.721 1.273 10.160 1.00 94.62 101 ASN A N 1
ATOM 810 C CA . ASN A 1 101 ? -7.244 0.247 11.082 1.00 94.62 101 ASN A CA 1
ATOM 811 C C . ASN A 1 101 ? -5.922 -0.334 10.577 1.00 94.62 101 ASN A C 1
ATOM 813 O O . ASN A 1 101 ? -5.870 -0.906 9.493 1.00 94.62 101 ASN A O 1
ATOM 817 N N . VAL A 1 102 ? -4.858 -0.229 11.375 1.00 90.69 102 VAL A N 1
ATOM 818 C CA . VAL A 1 102 ? -3.543 -0.787 11.028 1.00 90.69 102 VAL A CA 1
ATOM 819 C C . VAL A 1 102 ? -3.413 -2.211 11.561 1.00 90.69 102 VAL A C 1
ATOM 821 O O . VAL A 1 102 ? -3.583 -2.461 12.755 1.00 90.69 102 VAL A O 1
ATOM 824 N N . CYS A 1 103 ? -3.061 -3.141 10.677 1.00 92.25 103 CYS A N 1
ATOM 825 C CA . CYS A 1 103 ? -2.789 -4.533 11.004 1.00 92.25 103 CYS A CA 1
ATOM 826 C C . CYS A 1 103 ? -1.303 -4.838 10.845 1.00 92.25 103 CYS A C 1
ATOM 828 O O . CYS A 1 103 ? -0.749 -4.789 9.749 1.00 92.25 103 CYS A O 1
ATOM 830 N N . LEU A 1 104 ? -0.677 -5.200 11.963 1.00 88.38 104 LEU A N 1
ATOM 831 C CA . LEU A 1 104 ? 0.707 -5.651 12.024 1.00 88.38 104 LEU A CA 1
ATOM 832 C C . LEU A 1 104 ? 0.737 -7.173 12.129 1.00 88.38 104 LEU A C 1
ATOM 834 O O . LEU A 1 104 ? -0.066 -7.756 12.857 1.00 88.38 104 LEU A O 1
ATOM 838 N N . MET A 1 105 ? 1.719 -7.812 11.491 1.00 84.62 105 MET A N 1
ATOM 839 C CA . MET A 1 105 ? 1.955 -9.252 11.667 1.00 84.62 105 MET A CA 1
ATOM 840 C C . MET A 1 105 ? 2.208 -9.612 13.143 1.00 84.62 105 MET A C 1
ATOM 842 O O . MET A 1 105 ? 1.786 -10.662 13.620 1.00 84.62 105 MET A O 1
ATOM 846 N N . SER A 1 106 ? 2.915 -8.750 13.879 1.00 83.75 106 SER A N 1
ATOM 847 C CA . SER A 1 106 ? 3.197 -8.945 15.299 1.00 83.75 106 SER A CA 1
ATOM 848 C C . SER A 1 106 ? 3.412 -7.610 15.996 1.00 83.75 106 SER A C 1
ATOM 850 O O . SER A 1 106 ? 4.138 -6.755 15.493 1.00 83.75 106 SER A O 1
ATOM 852 N N . LYS A 1 107 ? 2.849 -7.460 17.201 1.00 80.25 107 LYS A N 1
ATOM 853 C CA . LYS A 1 107 ? 3.077 -6.284 18.058 1.00 80.25 107 LYS A CA 1
ATOM 854 C C . LYS A 1 107 ? 4.537 -6.150 18.498 1.00 80.25 107 LYS A C 1
ATOM 856 O O . LYS A 1 107 ? 4.977 -5.042 18.767 1.00 80.25 107 LYS A O 1
ATOM 861 N N . LYS A 1 108 ? 5.295 -7.255 18.485 1.00 79.19 108 LYS A N 1
ATOM 862 C CA . LYS A 1 108 ? 6.741 -7.256 18.756 1.00 79.19 108 LYS A CA 1
ATOM 863 C C . LYS A 1 108 ? 7.526 -6.377 17.780 1.00 79.19 108 LYS A C 1
ATOM 865 O O . LYS A 1 108 ? 8.586 -5.890 18.128 1.00 79.19 108 LYS A O 1
ATOM 870 N N . ALA A 1 109 ? 7.011 -6.146 16.571 1.00 73.50 109 ALA A N 1
ATOM 871 C CA . ALA A 1 109 ? 7.679 -5.282 15.598 1.00 73.50 109 ALA A CA 1
ATOM 872 C C . ALA A 1 109 ? 7.780 -3.813 16.055 1.00 73.50 109 ALA A C 1
ATOM 874 O O . ALA A 1 109 ? 8.598 -3.070 15.528 1.00 73.50 109 ALA A O 1
ATOM 875 N N . LEU A 1 110 ? 6.950 -3.405 17.022 1.00 74.44 110 LEU A N 1
ATOM 876 C CA . LEU A 1 110 ? 6.972 -2.087 17.653 1.00 74.44 110 LEU A CA 1
ATOM 877 C C . LEU A 1 110 ? 7.267 -2.212 19.155 1.00 74.44 110 LEU A C 1
ATOM 879 O O . LEU A 1 110 ? 6.814 -1.393 19.942 1.00 74.44 110 LEU A O 1
ATOM 883 N N . ASP A 1 111 ? 7.971 -3.245 19.599 1.00 77.50 111 ASP A N 1
ATOM 884 C CA . ASP A 1 111 ? 8.340 -3.354 21.0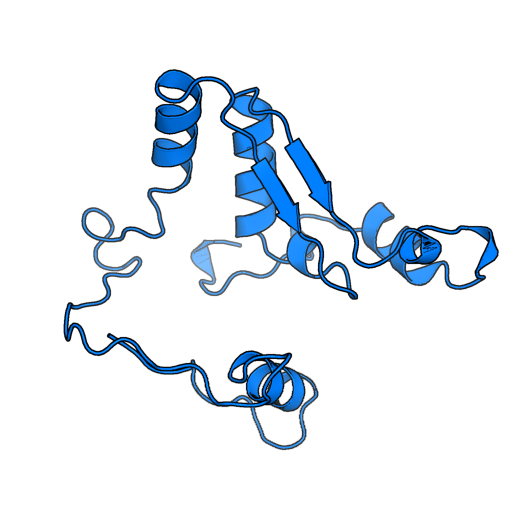09 1.00 77.50 111 ASP A CA 1
ATOM 885 C C . ASP A 1 111 ? 9.671 -2.616 21.245 1.00 77.50 111 ASP A C 1
ATOM 887 O O . ASP A 1 111 ? 10.691 -3.027 20.680 1.00 77.50 111 ASP A O 1
ATOM 891 N N . PRO A 1 112 ? 9.688 -1.514 22.021 1.00 66.94 112 PRO A N 1
ATOM 892 C CA . PRO A 1 112 ? 10.912 -0.757 22.279 1.00 66.94 112 PRO A CA 1
ATOM 893 C C . PRO A 1 112 ? 11.959 -1.572 23.054 1.00 66.94 112 PRO A C 1
ATOM 895 O O . PRO A 1 112 ? 13.147 -1.256 22.977 1.00 66.94 112 PRO A O 1
ATOM 898 N N . ASP A 1 113 ? 11.550 -2.641 23.746 1.00 70.56 113 ASP A N 1
ATOM 899 C CA . ASP A 1 113 ? 12.436 -3.466 24.570 1.00 70.56 113 ASP A CA 1
ATOM 900 C C . ASP A 1 113 ? 13.242 -4.485 23.742 1.00 70.56 113 ASP A C 1
ATOM 902 O O . ASP A 1 113 ? 14.193 -5.089 24.242 1.00 70.56 113 ASP A O 1
ATOM 906 N N . ILE A 1 114 ? 12.908 -4.676 22.459 1.00 65.81 114 ILE A N 1
ATOM 907 C CA . ILE A 1 114 ? 13.536 -5.694 21.596 1.00 65.81 114 ILE A CA 1
ATOM 908 C C . ILE A 1 114 ? 14.926 -5.271 21.080 1.00 65.81 114 ILE A C 1
ATOM 910 O O . ILE A 1 114 ? 15.627 -6.063 20.454 1.00 65.81 114 ILE A O 1
ATOM 914 N N . GLY A 1 115 ? 15.399 -4.060 21.383 1.00 60.84 115 GLY A N 1
ATOM 915 C CA . GLY A 1 115 ? 16.750 -3.598 21.028 1.00 60.84 115 GLY A CA 1
ATOM 916 C C . GLY A 1 115 ? 16.970 -3.338 19.529 1.00 60.84 115 GLY A C 1
ATOM 917 O O . GLY A 1 115 ? 17.936 -2.670 19.165 1.00 60.84 115 GLY A O 1
ATOM 918 N N . ASP A 1 116 ? 16.063 -3.793 18.661 1.00 68.88 116 ASP A N 1
ATOM 919 C CA . ASP A 1 116 ? 16.000 -3.423 17.248 1.00 68.88 116 ASP A CA 1
ATOM 920 C C . ASP A 1 116 ? 15.149 -2.158 17.072 1.00 68.88 116 ASP A C 1
ATOM 922 O O . ASP A 1 116 ? 13.944 -2.194 16.816 1.00 68.88 116 ASP A O 1
ATOM 926 N N . LEU A 1 117 ? 15.800 -1.005 17.234 1.00 76.31 117 LEU A N 1
ATOM 927 C CA . LEU A 1 117 ? 15.195 0.311 17.018 1.00 76.31 117 LEU A CA 1
ATOM 928 C C . LEU A 1 117 ? 15.074 0.679 15.526 1.00 76.31 117 LEU A C 1
ATOM 930 O O . LEU A 1 117 ? 14.617 1.777 15.206 1.00 76.31 117 LEU A O 1
ATOM 934 N N . GLY A 1 118 ? 15.489 -0.197 14.603 1.00 79.25 118 GLY A N 1
ATOM 935 C CA . GLY A 1 118 ? 15.582 0.115 13.177 1.00 79.25 118 GLY A CA 1
ATOM 936 C C . GLY A 1 118 ? 14.238 0.491 12.554 1.00 79.25 118 GLY A C 1
ATOM 937 O O . GLY A 1 118 ? 14.158 1.460 11.800 1.00 79.25 118 GLY A O 1
ATOM 938 N N . ILE A 1 119 ? 13.165 -0.217 12.920 1.00 79.06 119 ILE A N 1
ATOM 939 C CA . ILE A 1 119 ? 11.800 0.075 12.445 1.00 79.06 119 ILE A CA 1
ATOM 940 C C . ILE A 1 119 ? 11.318 1.427 12.977 1.00 79.06 119 ILE A C 1
ATOM 942 O O . ILE A 1 119 ? 10.762 2.225 12.225 1.00 79.06 119 ILE A O 1
ATOM 946 N N . TYR A 1 120 ? 11.566 1.705 14.257 1.00 80.25 120 TYR A N 1
ATOM 947 C CA . TYR A 1 120 ? 11.204 2.974 14.881 1.00 80.25 120 TYR A CA 1
ATOM 948 C C . TYR A 1 120 ? 11.897 4.158 14.213 1.00 80.25 120 TYR A C 1
ATOM 950 O O . TYR A 1 120 ? 11.240 5.142 13.883 1.00 80.25 120 TYR A O 1
ATOM 958 N N . ILE A 1 121 ? 13.204 4.042 13.970 1.00 82.88 121 ILE A N 1
ATOM 959 C CA . ILE A 1 121 ? 13.978 5.064 13.265 1.00 82.88 121 ILE A CA 1
ATOM 960 C C . ILE A 1 121 ? 13.435 5.232 11.847 1.00 82.88 121 ILE A C 1
ATOM 962 O O . ILE A 1 121 ? 13.113 6.354 11.473 1.00 82.88 121 ILE A O 1
ATOM 966 N N . LYS A 1 122 ? 13.241 4.133 11.099 1.00 82.88 122 LYS A N 1
ATOM 967 C CA . LYS A 1 122 ? 12.683 4.165 9.737 1.00 82.88 122 LYS A CA 1
ATOM 968 C C . LYS A 1 122 ? 11.372 4.944 9.698 1.00 82.88 122 LYS A C 1
ATOM 970 O O . LYS A 1 122 ? 11.244 5.832 8.871 1.00 82.88 122 LYS A O 1
ATOM 975 N N . LEU A 1 123 ? 10.422 4.642 10.584 1.00 82.75 123 LEU A N 1
ATOM 976 C CA . LEU A 1 123 ? 9.122 5.320 10.618 1.00 82.75 123 LEU A CA 1
ATOM 977 C C . LEU A 1 123 ? 9.223 6.784 11.063 1.00 82.75 123 LEU A C 1
ATOM 979 O O . LEU A 1 123 ? 8.504 7.624 10.532 1.00 82.75 123 LEU A O 1
ATOM 983 N N . ALA A 1 124 ? 10.105 7.098 12.014 1.00 84.25 124 ALA A N 1
ATOM 984 C CA . ALA A 1 124 ? 10.293 8.458 12.514 1.00 84.25 124 ALA A CA 1
ATOM 985 C C . ALA A 1 124 ? 11.008 9.380 11.515 1.00 84.25 124 ALA A C 1
ATOM 987 O O . ALA A 1 124 ? 10.792 10.590 11.547 1.00 84.25 124 ALA A O 1
ATOM 988 N N . THR A 1 125 ? 11.859 8.832 10.645 1.00 85.25 125 THR A N 1
ATOM 989 C CA . THR A 1 125 ? 12.612 9.604 9.646 1.00 85.25 125 THR A CA 1
ATOM 990 C C . THR A 1 125 ? 12.028 9.514 8.244 1.00 85.25 125 THR A C 1
ATOM 992 O O . THR A 1 125 ? 12.570 10.143 7.342 1.00 85.25 125 THR A O 1
ATOM 995 N N . LEU A 1 126 ? 10.977 8.718 8.033 1.00 83.88 126 LEU A N 1
ATOM 996 C CA . LEU A 1 126 ? 10.400 8.519 6.712 1.00 83.88 126 LEU A CA 1
ATOM 997 C C . LEU A 1 126 ? 9.808 9.823 6.181 1.00 83.88 126 LEU A C 1
ATOM 999 O O . LEU A 1 126 ? 8.942 10.434 6.807 1.00 83.88 126 LEU A O 1
ATOM 1003 N N . THR A 1 127 ? 10.227 10.204 4.982 1.00 84.44 127 THR A N 1
ATOM 1004 C CA . THR A 1 127 ? 9.675 11.342 4.255 1.00 84.44 127 THR A CA 1
ATOM 1005 C C . THR A 1 127 ? 9.097 10.904 2.914 1.00 84.44 127 THR A C 1
ATOM 1007 O O . THR A 1 127 ? 9.387 9.822 2.402 1.00 84.44 127 THR A O 1
ATOM 1010 N N . VAL A 1 128 ? 8.287 11.768 2.297 1.00 80.12 128 VAL A N 1
ATOM 1011 C CA . VAL A 1 128 ? 7.761 11.521 0.943 1.00 80.12 128 VAL 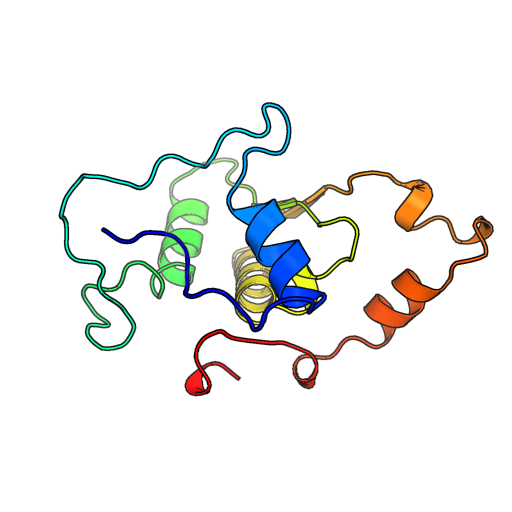A CA 1
ATOM 1012 C C . VAL A 1 128 ? 8.900 11.361 -0.075 1.00 80.12 128 VAL A C 1
ATOM 1014 O O . VAL A 1 128 ? 8.768 10.584 -1.014 1.00 80.12 128 VAL A O 1
ATOM 1017 N N . ALA A 1 129 ? 10.052 12.006 0.143 1.00 82.44 129 ALA A N 1
ATOM 1018 C CA . ALA A 1 129 ? 11.223 11.860 -0.723 1.00 82.44 129 ALA A CA 1
ATOM 1019 C C . ALA A 1 129 ? 11.818 10.437 -0.706 1.00 82.44 129 ALA A C 1
ATOM 1021 O O . ALA A 1 129 ? 12.434 10.015 -1.684 1.00 82.44 129 ALA A O 1
ATOM 1022 N N . ASP A 1 130 ? 11.594 9.681 0.373 1.00 83.00 130 ASP A N 1
ATOM 1023 C CA . ASP A 1 130 ? 12.014 8.282 0.500 1.00 83.00 130 ASP A CA 1
ATOM 1024 C C . ASP A 1 130 ? 11.038 7.311 -0.190 1.00 83.00 130 ASP A C 1
ATOM 1026 O O . ASP A 1 130 ? 11.280 6.100 -0.238 1.00 83.00 130 ASP A O 1
ATOM 1030 N N . CYS A 1 131 ? 9.920 7.815 -0.726 1.00 85.50 131 CYS A N 1
ATOM 1031 C CA . CYS A 1 131 ? 8.926 6.996 -1.398 1.00 85.50 131 CYS A CA 1
ATOM 1032 C C . CYS A 1 131 ? 9.322 6.645 -2.841 1.00 85.50 131 CYS A C 1
ATOM 1034 O O . CYS A 1 131 ? 10.073 7.325 -3.547 1.00 85.50 131 CYS A O 1
ATOM 1036 N N . SER A 1 132 ? 8.773 5.528 -3.301 1.00 82.31 132 SER A N 1
ATOM 1037 C CA . SER A 1 132 ? 8.947 4.976 -4.633 1.00 82.31 132 SER A CA 1
ATOM 1038 C C . SER A 1 132 ? 7.605 4.861 -5.348 1.00 82.31 132 SER A C 1
ATOM 1040 O O . SER A 1 132 ? 6.567 4.586 -4.737 1.00 82.31 132 SER A O 1
ATOM 1042 N N . ALA A 1 133 ? 7.653 5.065 -6.659 1.00 75.56 133 ALA A N 1
ATOM 1043 C CA . ALA A 1 133 ? 6.543 4.891 -7.576 1.00 75.56 133 ALA A CA 1
ATOM 1044 C C . ALA A 1 133 ? 7.014 4.084 -8.784 1.00 75.56 133 ALA A C 1
ATOM 1046 O O . ALA A 1 133 ? 8.201 4.082 -9.120 1.00 75.56 133 ALA A O 1
ATOM 1047 N N . SER A 1 134 ? 6.083 3.376 -9.421 1.00 69.44 134 SER A N 1
ATOM 1048 C CA . SER A 1 134 ? 6.370 2.633 -10.651 1.00 69.44 134 SER A CA 1
ATOM 1049 C C . SER A 1 134 ? 6.439 3.543 -11.881 1.00 69.44 134 SER A C 1
ATOM 1051 O O . SER A 1 134 ? 7.105 3.171 -12.843 1.00 69.44 134 SER A O 1
ATOM 1053 N N . CYS A 1 135 ? 5.806 4.722 -11.840 1.00 63.00 135 CYS A N 1
ATOM 1054 C CA . CYS A 1 135 ? 5.989 5.795 -12.813 1.00 63.00 135 CYS A CA 1
ATOM 1055 C C . CYS A 1 135 ? 6.810 6.923 -12.181 1.00 63.00 135 CYS A C 1
ATOM 1057 O O . CYS A 1 135 ? 6.603 7.272 -11.022 1.00 63.00 135 CYS A O 1
ATOM 1059 N N . SER A 1 136 ? 7.758 7.490 -12.926 1.00 62.00 136 SER A N 1
ATOM 1060 C CA . SER A 1 136 ? 8.587 8.599 -12.438 1.00 62.00 136 SER A CA 1
ATOM 1061 C C . SER A 1 136 ? 7.816 9.905 -12.272 1.00 62.00 136 SER A C 1
ATOM 1063 O O . SER A 1 136 ? 8.250 10.744 -11.498 1.00 62.00 136 SER A O 1
ATOM 1065 N N . GLU A 1 137 ? 6.707 10.072 -12.994 1.00 64.25 137 GLU A N 1
ATOM 1066 C CA . GLU A 1 137 ? 5.845 11.262 -12.927 1.00 64.25 137 GLU A CA 1
ATOM 1067 C C . GLU A 1 137 ? 5.053 11.341 -11.611 1.00 64.25 137 GLU A C 1
ATOM 1069 O O . GLU A 1 137 ? 4.600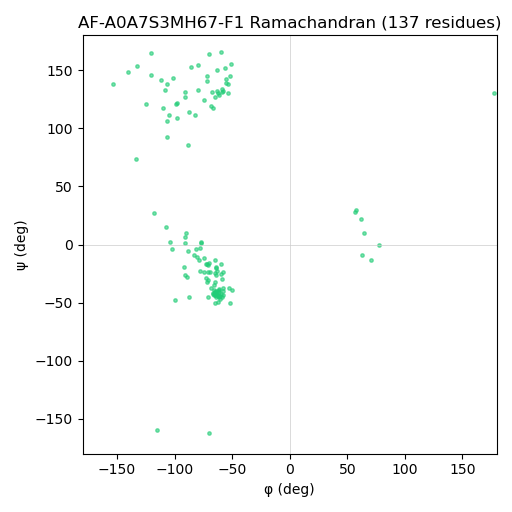 12.417 -11.236 1.00 64.25 137 GLU A O 1
ATOM 1074 N N . ASP A 1 138 ? 4.945 10.222 -10.887 1.00 54.56 138 ASP A N 1
ATOM 1075 C CA . ASP A 1 138 ? 4.222 10.115 -9.613 1.00 54.56 138 ASP A CA 1
ATOM 1076 C C . ASP A 1 138 ? 5.112 10.389 -8.381 1.00 54.56 138 ASP A C 1
ATOM 1078 O O . ASP A 1 138 ? 4.660 10.228 -7.244 1.00 54.56 138 ASP A O 1
ATOM 1082 N N . LYS A 1 139 ? 6.396 10.715 -8.584 1.00 53.28 139 LYS A N 1
ATOM 1083 C CA . LYS A 1 139 ? 7.328 11.131 -7.523 1.00 53.28 139 LYS A CA 1
ATOM 1084 C C . LYS A 1 139 ? 7.387 12.648 -7.413 1.00 53.28 139 LYS A C 1
ATOM 1086 O O . LYS A 1 139 ? 7.353 13.132 -6.260 1.00 53.28 139 LYS A O 1
#

Mean predicted aligned error: 7.75 Å

Foldseek 3Di:
DDAQDDADDPPDPSNVVSQCVQADVPPRHGDDDDPPPDDADDPVCVVPHPVVCLLVVLLVCLPPPPLAAAEAEADLQRCCLQALVSVVSVVSCVVSVHHYDYDYPDPVSVDPVPPCCVSVCCVVPDDSVSHDDPDPVSD

Nearest PDB structures (foldseek):
  4a5o-assembly2_D  TM=4.870E-01  e=6.231E+00  Pseudomonas aeruginosa PAO1
  6k1x-assembly1_A  TM=4.719E-01  e=9.531E+00  Rhodothermus marinus DSM 4252
  6kg2-assembly1_B  TM=4.305E-01  e=8.441E+00  Homo sapiens
  8ipy-assembly1_w  TM=1.935E-01  e=2.664E+00  Homo sapiens

Radius of gyration: 17.8 Å; Cα contacts (8 Å, |Δi|>4): 131; chains: 1; bounding box: 44×37×47 Å

Solvent-accessible surface area (backbone atoms only — not comparable to full-atom values): 8756 Å² total; per-residue (Å²): 72,65,72,80,75,81,81,54,63,83,96,37,74,63,25,56,50,52,64,49,72,48,24,40,91,86,80,64,47,70,64,83,63,64,80,80,69,48,81,75,54,48,86,93,37,62,91,71,15,68,82,80,44,53,68,60,50,51,56,48,39,58,71,74,36,86,88,49,64,46,76,45,76,45,53,98,80,53,55,56,71,36,26,42,66,56,45,51,53,53,51,49,34,55,74,65,68,36,53,74,44,80,43,65,91,50,74,70,75,75,36,85,87,71,75,67,56,62,58,59,50,50,66,74,68,63,48,78,85,69,34,46,60,97,49,80,90,72,108